Protein AF-A0A963AJW5-F1 (afdb_monomer_lite)

Foldseek 3Di:
DPVVVVVVVVVVVVVVVVVVCVVVVPPPPPPPDCVVVDDPDDDPVRVVVVCCQVVVPADDDDDDDDDDDDPVVSVVVLVVCQVPVVVVVPDPHDDDPDDPCPDPVNVVCLVCLLVPQPPHDPCCPDPVNLVVLQVVLVVVCVDPCVVVSVVCCVVCSNPSSVRD

Secondary structure (DSSP, 8-state):
--HHHHHHHHHHHHHHHHHHHHHHHT-------GGGG--TT--HHHHHHHHHHHH-TT---------SS-HHHHHHHHHHHHHHGGGGSS-S----SS-GGGSHHHHHHHHHHHHH-TT--GGGGSHHHHHHHHHHHHHHTTSTTHHHHHHHTTT-TT-GGGG-

Structure (mmCIF, N/CA/C/O backbone):
data_AF-A0A963AJW5-F1
#
_entry.id   AF-A0A963AJW5-F1
#
loop_
_atom_site.group_PDB
_atom_site.id
_atom_site.type_symbol
_atom_site.label_atom_id
_atom_site.label_alt_id
_atom_site.label_comp_id
_atom_site.label_asym_id
_atom_site.label_entity_id
_atom_site.label_seq_id
_atom_site.pdbx_PDB_ins_code
_atom_site.Cartn_x
_atom_site.Cartn_y
_atom_site.Cartn_z
_atom_site.occupancy
_atom_site.B_iso_or_equiv
_atom_site.auth_seq_id
_atom_site.auth_comp_id
_atom_site.auth_asym_id
_atom_site.auth_atom_id
_atom_site.pdbx_PDB_model_num
ATOM 1 N N . MET A 1 1 ? 31.363 -32.805 -62.763 1.00 57.44 1 MET A N 1
ATOM 2 C CA . MET A 1 1 ? 30.312 -31.892 -62.245 1.00 57.44 1 MET A CA 1
ATOM 3 C C . MET A 1 1 ? 29.899 -32.155 -60.785 1.00 57.44 1 MET A C 1
ATOM 5 O O . MET A 1 1 ? 29.362 -31.236 -60.184 1.00 57.44 1 MET A O 1
ATOM 9 N N . GLY A 1 2 ? 30.188 -33.322 -60.178 1.00 68.62 2 GLY A N 1
ATOM 10 C CA . GLY A 1 2 ? 29.754 -33.661 -58.804 1.00 68.62 2 GLY A CA 1
ATOM 11 C C . GLY A 1 2 ? 30.460 -32.938 -57.640 1.00 68.62 2 GLY A C 1
ATOM 12 O O . GLY A 1 2 ? 29.801 -32.571 -56.675 1.00 68.62 2 GLY A O 1
ATOM 13 N N . ASN A 1 3 ? 31.763 -32.632 -57.736 1.00 73.38 3 ASN A N 1
ATOM 14 C CA . ASN A 1 3 ? 32.507 -32.040 -56.605 1.00 73.38 3 ASN A CA 1
ATOM 15 C C . ASN A 1 3 ? 32.069 -30.619 -56.214 1.00 73.38 3 ASN A C 1
ATOM 17 O O . ASN A 1 3 ? 32.219 -30.233 -55.060 1.00 73.38 3 ASN A O 1
ATOM 21 N N . ARG A 1 4 ? 31.518 -29.831 -57.146 1.00 77.00 4 ARG A N 1
ATOM 22 C CA . ARG A 1 4 ? 31.109 -28.440 -56.868 1.00 77.00 4 ARG A CA 1
ATOM 23 C C . ARG A 1 4 ? 29.889 -28.372 -55.949 1.00 77.00 4 ARG A C 1
ATOM 25 O O . ARG A 1 4 ? 29.814 -27.479 -55.116 1.00 77.00 4 ARG A O 1
ATOM 32 N N . TRP A 1 5 ? 28.980 -29.337 -56.062 1.00 79.88 5 TRP A N 1
ATOM 33 C CA . TRP A 1 5 ? 27.799 -29.441 -55.202 1.00 79.88 5 TRP A CA 1
ATOM 34 C C . TRP A 1 5 ? 28.154 -29.916 -53.793 1.00 79.88 5 TRP A C 1
ATOM 36 O O . TRP A 1 5 ? 27.600 -29.410 -52.823 1.00 79.88 5 TRP A O 1
ATOM 46 N N . ILE A 1 6 ? 29.138 -30.812 -53.677 1.00 86.06 6 ILE A N 1
ATOM 47 C CA . ILE A 1 6 ? 29.667 -31.259 -52.382 1.00 86.06 6 ILE A CA 1
ATOM 48 C C . ILE A 1 6 ? 30.351 -30.089 -51.663 1.00 86.06 6 ILE A C 1
ATOM 50 O O . ILE A 1 6 ? 30.075 -29.844 -50.493 1.00 86.06 6 ILE A O 1
ATOM 54 N N . LEU A 1 7 ? 31.175 -29.311 -52.374 1.00 86.19 7 LEU A N 1
ATOM 55 C CA . LEU A 1 7 ? 31.822 -28.120 -51.815 1.00 86.19 7 LEU A CA 1
ATOM 56 C C . LEU A 1 7 ? 30.804 -27.059 -51.372 1.00 86.19 7 LEU A C 1
ATOM 58 O O . LEU A 1 7 ? 30.941 -26.509 -50.283 1.00 86.19 7 LEU A O 1
ATOM 62 N N . LEU A 1 8 ? 29.760 -26.809 -52.169 1.00 87.19 8 LEU A N 1
ATOM 63 C CA . LEU A 1 8 ? 28.683 -25.886 -51.794 1.00 87.19 8 LEU A CA 1
ATOM 64 C C . LEU A 1 8 ? 27.915 -26.371 -50.557 1.00 87.19 8 LEU A C 1
ATOM 66 O O . LEU A 1 8 ? 27.631 -25.567 -49.674 1.00 87.19 8 LEU A O 1
ATOM 70 N N . GLY A 1 9 ? 27.633 -27.673 -50.460 1.00 89.81 9 GLY A N 1
ATOM 71 C CA . GLY A 1 9 ? 26.980 -28.262 -49.290 1.00 89.81 9 GLY A CA 1
ATOM 72 C C . GLY A 1 9 ? 27.816 -28.127 -48.015 1.00 89.81 9 GLY A C 1
ATOM 73 O O . GLY A 1 9 ? 27.289 -27.749 -46.972 1.00 89.81 9 GLY A O 1
ATOM 74 N N . VAL A 1 10 ? 29.129 -28.359 -48.107 1.00 90.88 10 VAL A N 1
ATOM 75 C CA . VAL A 1 10 ? 30.053 -28.204 -46.971 1.00 90.88 10 VAL A CA 1
ATOM 76 C C . VAL A 1 10 ? 30.151 -26.742 -46.535 1.00 90.88 10 VAL A C 1
ATOM 78 O O . VAL A 1 10 ? 30.073 -26.459 -45.343 1.00 90.88 10 VAL A O 1
ATOM 81 N N . ILE A 1 11 ? 30.260 -25.804 -47.480 1.00 89.44 11 ILE A N 1
ATOM 82 C CA . ILE A 1 11 ? 30.310 -24.370 -47.166 1.00 89.44 11 ILE A CA 1
ATOM 83 C C . ILE A 1 11 ? 29.018 -23.925 -46.477 1.00 89.44 11 ILE A C 1
ATOM 85 O O . ILE A 1 11 ? 29.082 -23.230 -45.466 1.00 89.44 11 ILE A O 1
ATOM 89 N N . LEU A 1 12 ? 27.856 -24.359 -46.975 1.00 91.50 12 LEU A N 1
ATOM 90 C CA . LEU A 1 12 ? 26.565 -24.023 -46.377 1.00 91.50 12 LEU A CA 1
ATOM 91 C C . LEU A 1 12 ? 26.435 -24.589 -44.954 1.00 91.50 12 LEU A C 1
ATOM 93 O O . LEU A 1 12 ? 25.964 -23.892 -44.058 1.00 91.50 12 LEU A O 1
ATOM 97 N N . ALA A 1 13 ? 26.892 -25.824 -44.732 1.00 90.50 13 ALA A N 1
ATOM 98 C CA . ALA A 1 13 ? 26.875 -26.455 -43.416 1.00 90.50 13 ALA A CA 1
ATOM 99 C C . ALA A 1 13 ? 27.777 -25.717 -42.414 1.00 90.50 13 ALA A C 1
ATOM 101 O O . ALA A 1 13 ? 27.356 -25.464 -41.289 1.00 90.50 13 ALA A O 1
ATOM 102 N N . VAL A 1 14 ? 28.982 -25.310 -42.828 1.00 92.56 14 VAL A N 1
ATOM 103 C CA . VAL A 1 14 ? 29.904 -24.523 -41.988 1.00 92.56 14 VAL A CA 1
ATOM 104 C C . VAL A 1 14 ? 29.343 -23.127 -41.691 1.00 92.56 14 VAL A C 1
ATOM 106 O O . VAL A 1 14 ? 29.468 -22.625 -40.575 1.00 92.56 14 VAL A O 1
ATOM 109 N N . LEU A 1 15 ? 28.673 -22.495 -42.655 1.00 92.00 15 LEU A N 1
ATOM 110 C CA . LEU A 1 15 ? 28.004 -21.209 -42.439 1.00 92.00 15 LEU A CA 1
ATOM 111 C C . LEU A 1 15 ? 26.835 -21.332 -41.456 1.00 92.00 15 LEU A C 1
ATOM 113 O O . LEU A 1 15 ? 26.686 -20.498 -40.568 1.00 92.00 15 LEU A O 1
ATOM 117 N N . ALA A 1 16 ? 26.036 -22.393 -41.565 1.00 90.25 16 ALA A N 1
ATOM 118 C CA . ALA A 1 16 ? 24.913 -22.625 -40.663 1.00 90.25 16 ALA A CA 1
ATOM 119 C C . ALA A 1 16 ? 25.375 -22.901 -39.222 1.00 90.25 16 ALA A C 1
ATOM 121 O O . ALA A 1 16 ? 24.781 -22.383 -38.276 1.00 90.25 16 ALA A O 1
ATOM 122 N N . THR A 1 17 ? 26.449 -23.676 -39.039 1.00 88.31 17 THR A N 1
ATOM 123 C CA . THR A 1 17 ? 26.978 -23.982 -37.701 1.00 88.31 17 THR A CA 1
ATOM 124 C C . THR A 1 17 ? 27.658 -22.782 -37.058 1.00 88.31 17 THR A C 1
ATOM 126 O O . THR A 1 17 ? 27.446 -22.538 -35.871 1.00 88.31 17 THR A O 1
ATOM 129 N N . THR A 1 18 ? 28.415 -21.989 -37.820 1.00 86.12 18 THR A N 1
ATOM 130 C CA . THR A 1 18 ? 29.033 -20.756 -37.302 1.00 86.12 18 THR A CA 1
ATOM 131 C C . THR A 1 18 ? 27.982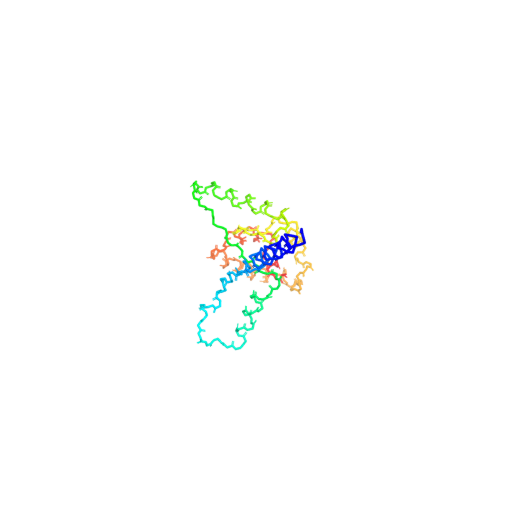 -19.711 -36.936 1.00 86.12 18 THR A C 1
ATOM 133 O O . THR A 1 18 ? 28.077 -19.103 -35.871 1.00 86.12 18 THR A O 1
ATOM 136 N N . LEU A 1 19 ? 26.930 -19.556 -37.747 1.00 86.25 19 LEU A N 1
ATOM 137 C CA . LEU A 1 19 ? 25.825 -18.646 -37.451 1.00 86.25 19 LEU A CA 1
ATOM 138 C C . LEU A 1 19 ? 25.010 -19.110 -36.234 1.00 86.25 19 LEU A C 1
ATOM 140 O O . LEU A 1 19 ? 24.674 -18.298 -35.375 1.00 86.25 19 LEU A O 1
ATOM 144 N N . GLY A 1 20 ? 24.752 -20.416 -36.114 1.00 84.25 20 GLY A N 1
ATOM 145 C CA . GLY A 1 20 ? 24.128 -20.999 -34.927 1.00 84.25 20 GLY A CA 1
ATOM 146 C C . GLY A 1 20 ? 24.958 -20.750 -33.666 1.00 84.25 20 GLY A C 1
ATOM 147 O O . GLY A 1 20 ? 24.431 -20.265 -32.668 1.00 84.25 20 GLY A O 1
ATOM 148 N N . TRP A 1 21 ? 26.268 -20.996 -33.716 1.00 82.31 21 TRP A N 1
ATOM 149 C CA . TRP A 1 21 ? 27.156 -20.740 -32.582 1.00 82.31 21 TRP A CA 1
ATOM 150 C C . TRP A 1 21 ? 27.184 -19.260 -32.182 1.00 82.31 21 TRP A C 1
ATOM 152 O O . TRP A 1 21 ? 27.149 -18.960 -30.995 1.00 82.31 21 TRP A O 1
ATOM 162 N N . LEU A 1 22 ? 27.153 -18.334 -33.144 1.00 77.75 22 LEU A N 1
ATOM 163 C CA . LEU A 1 22 ? 27.100 -16.898 -32.859 1.00 77.75 22 LEU A CA 1
ATOM 164 C C . LEU A 1 22 ? 25.784 -16.494 -32.166 1.00 77.75 22 LEU A C 1
ATOM 166 O O . LEU A 1 22 ? 25.800 -15.784 -31.165 1.00 77.75 22 LEU A O 1
ATOM 170 N N . ILE A 1 23 ? 24.643 -16.983 -32.666 1.00 76.00 23 ILE A N 1
ATOM 171 C CA . ILE A 1 23 ? 23.310 -16.656 -32.129 1.00 76.00 23 ILE A CA 1
ATOM 172 C C . ILE A 1 23 ? 23.111 -17.247 -30.726 1.00 76.00 23 ILE A C 1
ATOM 174 O O . ILE A 1 23 ? 22.535 -16.598 -29.853 1.00 76.00 23 ILE A O 1
ATOM 178 N N . PHE A 1 24 ? 23.570 -18.480 -30.499 1.00 72.38 24 PHE A N 1
ATOM 179 C CA . PHE A 1 24 ? 23.392 -19.165 -29.217 1.00 72.38 24 PHE A CA 1
ATOM 180 C C . PHE A 1 24 ? 24.503 -18.857 -28.204 1.00 72.38 24 PHE A C 1
ATOM 182 O O . PHE A 1 24 ? 24.231 -18.860 -27.005 1.00 72.38 24 PHE A O 1
ATOM 189 N N . GLY A 1 25 ? 25.722 -18.563 -28.664 1.00 64.38 25 GLY A N 1
ATOM 190 C CA . GLY A 1 25 ? 26.884 -18.244 -27.830 1.00 64.38 25 GLY A CA 1
ATOM 191 C C . GLY A 1 25 ? 26.859 -16.828 -27.254 1.00 64.38 25 GLY A C 1
ATOM 192 O O . GLY A 1 25 ? 27.374 -16.613 -26.166 1.00 64.38 25 GLY A O 1
ATOM 193 N N . MET A 1 26 ? 26.176 -15.876 -27.900 1.00 57.25 26 MET A N 1
ATOM 194 C CA . MET A 1 26 ? 25.994 -14.504 -27.391 1.00 57.25 26 MET A CA 1
ATOM 195 C C . MET A 1 26 ? 24.905 -14.376 -26.307 1.00 57.25 26 MET A C 1
ATOM 197 O O . MET A 1 26 ? 24.310 -13.316 -26.123 1.00 57.25 26 MET A O 1
ATOM 201 N N . LYS A 1 27 ? 24.625 -15.452 -25.567 1.00 54.66 27 LYS A N 1
ATOM 202 C CA . LYS A 1 27 ? 23.810 -15.419 -24.345 1.00 54.66 27 LYS A CA 1
ATOM 203 C C . LYS A 1 27 ? 24.699 -15.392 -23.104 1.00 54.66 27 LYS A C 1
ATOM 205 O O . LYS A 1 27 ? 24.397 -16.055 -22.114 1.00 54.66 27 LYS A O 1
ATOM 210 N N . ASP A 1 28 ? 25.747 -14.576 -23.119 1.00 51.03 28 ASP A N 1
ATOM 211 C CA . ASP A 1 28 ? 26.367 -14.134 -21.876 1.00 51.03 28 ASP A CA 1
ATOM 212 C C . ASP A 1 28 ? 25.358 -13.235 -21.165 1.00 51.03 28 ASP A C 1
ATOM 214 O O . ASP A 1 28 ? 25.274 -12.022 -21.369 1.00 51.03 28 ASP A O 1
ATOM 218 N N . ARG A 1 29 ? 24.510 -13.863 -20.346 1.00 46.91 29 ARG A N 1
ATOM 219 C CA . ARG A 1 29 ? 23.757 -13.153 -19.325 1.00 46.91 29 ARG A CA 1
ATOM 220 C C . ARG A 1 29 ? 24.808 -12.610 -18.372 1.00 46.91 29 ARG A C 1
ATOM 222 O O . ARG A 1 29 ? 25.271 -13.328 -17.492 1.00 46.91 29 ARG A O 1
ATOM 229 N N . LEU A 1 30 ? 25.213 -11.362 -18.592 1.00 46.75 30 LEU A N 1
ATOM 230 C CA . LEU A 1 30 ? 25.929 -10.556 -17.614 1.00 46.75 30 LEU A CA 1
ATOM 231 C C . LEU A 1 30 ? 25.018 -10.430 -16.391 1.00 46.75 30 LEU A C 1
ATOM 233 O O . LEU A 1 30 ? 24.265 -9.472 -16.233 1.00 46.75 30 LEU A O 1
ATOM 237 N N . ASN A 1 31 ? 25.034 -11.461 -15.554 1.00 48.56 31 ASN A N 1
ATOM 238 C CA . ASN A 1 31 ? 24.411 -11.443 -14.253 1.00 48.56 31 ASN A CA 1
ATOM 239 C C . ASN A 1 31 ? 25.309 -10.555 -13.396 1.00 48.56 31 ASN A C 1
ATOM 241 O O . ASN A 1 31 ? 26.304 -11.007 -12.836 1.00 48.56 31 ASN A O 1
ATOM 245 N N . SER A 1 32 ? 24.982 -9.265 -13.347 1.00 47.03 32 SER A N 1
ATOM 246 C CA . SER A 1 32 ? 25.487 -8.358 -12.320 1.00 47.03 32 SER A CA 1
ATOM 247 C C . SER A 1 32 ? 24.784 -8.721 -11.013 1.00 47.03 32 SER A C 1
ATOM 249 O O . SER A 1 32 ? 23.862 -8.048 -10.562 1.00 47.03 32 SER A O 1
ATOM 251 N N . ASP A 1 33 ? 25.134 -9.890 -10.480 1.00 56.00 33 ASP A N 1
ATOM 252 C CA . ASP A 1 33 ? 24.615 -10.356 -9.207 1.00 56.00 33 ASP A CA 1
ATOM 253 C C . ASP A 1 33 ? 25.393 -9.639 -8.099 1.00 56.00 33 ASP A C 1
ATOM 255 O O . ASP A 1 33 ? 26.616 -9.765 -7.980 1.00 56.00 33 ASP A O 1
ATOM 259 N N . LEU A 1 34 ? 24.671 -8.867 -7.285 1.00 53.00 34 LEU A N 1
ATOM 260 C CA . LEU A 1 34 ? 25.209 -8.158 -6.124 1.00 53.00 34 LEU A CA 1
ATOM 261 C C . LEU A 1 34 ? 25.837 -9.113 -5.089 1.00 53.00 34 LEU A C 1
ATOM 263 O O . LEU A 1 34 ? 26.546 -8.659 -4.194 1.00 53.00 34 LEU A O 1
ATOM 267 N N . SER A 1 35 ? 25.627 -10.427 -5.235 1.00 51.97 35 SER A N 1
ATOM 268 C CA . SER A 1 35 ? 26.242 -11.497 -4.439 1.00 51.97 35 SER A CA 1
ATOM 269 C C . SER A 1 35 ? 27.771 -11.444 -4.390 1.00 51.97 35 SER A C 1
ATOM 271 O O . SER A 1 35 ? 28.361 -11.900 -3.415 1.00 51.97 35 SER A O 1
ATOM 273 N N . VAL A 1 36 ? 28.428 -10.852 -5.396 1.00 56.31 36 VAL A N 1
ATOM 274 C CA . VAL A 1 36 ? 29.894 -10.664 -5.405 1.00 56.31 36 VAL A CA 1
ATOM 275 C C . VAL A 1 36 ? 30.360 -9.671 -4.328 1.00 56.31 36 VAL A C 1
ATOM 277 O O . VAL A 1 36 ? 31.526 -9.684 -3.942 1.00 56.31 36 VAL A O 1
ATOM 280 N N . PHE A 1 37 ? 29.455 -8.840 -3.804 1.00 59.22 37 PHE A N 1
ATOM 281 C CA . PHE A 1 37 ? 29.759 -7.837 -2.784 1.00 59.22 37 PHE A CA 1
ATOM 282 C C . PHE A 1 37 ? 29.335 -8.246 -1.365 1.00 59.22 37 PHE A C 1
ATOM 284 O O . PHE A 1 37 ? 29.425 -7.421 -0.454 1.00 59.22 37 PHE A O 1
ATOM 291 N N . MET A 1 38 ? 28.874 -9.484 -1.142 1.00 53.72 38 MET A N 1
ATOM 292 C CA . MET A 1 38 ? 28.528 -9.925 0.212 1.00 53.72 38 MET A CA 1
ATOM 293 C C . MET A 1 38 ? 29.790 -10.199 1.049 1.00 53.72 38 MET A C 1
ATOM 295 O O . MET A 1 38 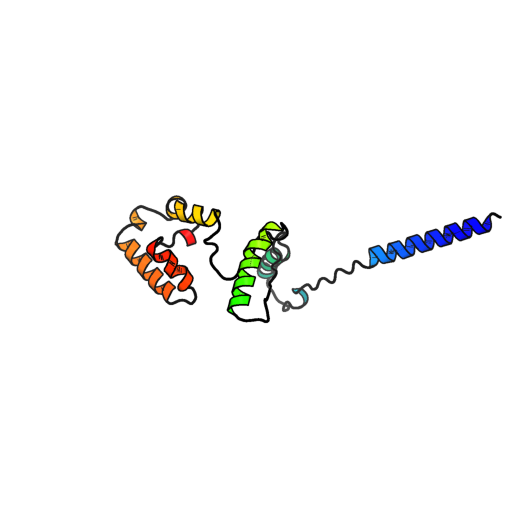? 30.702 -10.880 0.576 1.00 53.72 38 MET A O 1
ATOM 299 N N . PRO A 1 39 ? 29.859 -9.697 2.297 1.00 55.94 39 PRO A N 1
ATOM 300 C CA . PRO A 1 39 ? 30.968 -9.986 3.194 1.00 55.94 39 PRO A CA 1
ATOM 301 C C . PRO A 1 39 ? 30.988 -11.474 3.561 1.00 55.94 39 PRO A C 1
ATOM 303 O O . PRO A 1 39 ? 29.959 -12.085 3.850 1.00 55.94 39 PRO A O 1
ATOM 306 N N . THR A 1 40 ? 32.179 -12.065 3.558 1.00 51.94 40 THR A N 1
ATOM 307 C CA . THR A 1 40 ? 32.397 -13.468 3.913 1.00 51.94 40 THR A CA 1
ATOM 308 C C . THR A 1 40 ? 32.035 -13.688 5.388 1.00 51.94 40 THR A C 1
ATOM 310 O O . THR A 1 40 ? 32.762 -13.223 6.263 1.00 51.94 40 THR A O 1
ATOM 313 N N . GLY A 1 41 ? 30.924 -14.382 5.674 1.00 57.12 41 GLY A N 1
ATOM 314 C CA . GLY A 1 41 ? 30.553 -14.764 7.048 1.00 57.12 41 GLY A CA 1
ATOM 315 C C . GLY A 1 41 ? 29.076 -14.660 7.447 1.00 57.12 41 GLY A C 1
ATOM 316 O O . GLY A 1 41 ? 28.800 -14.684 8.642 1.00 57.12 41 GLY A O 1
ATOM 317 N N . ALA A 1 42 ? 28.134 -14.536 6.508 1.00 55.97 42 ALA A N 1
ATOM 318 C CA . ALA A 1 42 ? 26.706 -14.544 6.840 1.00 55.97 42 ALA A CA 1
ATOM 319 C C . ALA A 1 42 ? 26.250 -15.917 7.380 1.00 55.97 42 ALA A C 1
ATOM 321 O O . ALA A 1 42 ? 26.672 -16.964 6.879 1.00 55.97 42 ALA A O 1
ATOM 322 N N . THR A 1 43 ? 25.402 -15.910 8.412 1.00 61.78 43 THR A N 1
ATOM 323 C CA . THR A 1 43 ? 24.840 -17.133 9.008 1.00 61.78 43 THR A CA 1
ATOM 324 C C . THR A 1 43 ? 23.812 -17.781 8.070 1.00 61.78 43 THR A C 1
ATOM 326 O O . THR A 1 43 ? 23.234 -17.121 7.205 1.00 61.78 43 THR A O 1
ATOM 329 N N . VAL A 1 44 ? 23.603 -19.098 8.191 1.00 58.62 44 VAL A N 1
ATOM 330 C CA . VAL A 1 44 ? 22.762 -19.880 7.260 1.00 58.62 44 VAL A CA 1
ATOM 331 C C . VAL A 1 44 ? 21.317 -19.357 7.216 1.00 58.62 44 VAL A C 1
ATOM 333 O O . VAL A 1 44 ? 20.726 -19.324 6.138 1.00 58.62 44 VAL A O 1
ATOM 336 N N . GLU A 1 45 ? 20.770 -18.874 8.339 1.00 59.09 45 GLU A N 1
ATOM 337 C CA . GLU A 1 45 ? 19.419 -18.295 8.382 1.00 59.09 45 GLU A CA 1
ATOM 338 C C . GLU A 1 45 ? 19.321 -16.917 7.697 1.00 59.09 45 GLU A C 1
ATOM 340 O O . GLU A 1 45 ? 18.353 -16.647 6.983 1.00 59.09 45 GLU A O 1
ATOM 345 N N . GLU A 1 46 ? 20.330 -16.052 7.849 1.00 56.88 46 GLU A N 1
ATOM 346 C CA . GLU A 1 46 ? 20.379 -14.737 7.184 1.00 56.88 46 GLU A CA 1
ATOM 347 C C . GLU A 1 46 ? 20.513 -14.877 5.664 1.00 56.88 46 GLU A C 1
ATOM 349 O O . GLU A 1 46 ? 19.899 -14.128 4.900 1.00 56.88 46 GLU A O 1
ATOM 354 N N . LEU A 1 47 ? 21.275 -15.879 5.219 1.00 60.62 47 LEU A N 1
ATOM 355 C CA . LEU A 1 47 ? 21.397 -16.220 3.808 1.00 60.62 47 LEU A CA 1
ATOM 356 C C . LEU A 1 47 ? 20.084 -16.746 3.234 1.00 60.62 47 LEU A C 1
ATOM 358 O O . LEU A 1 47 ? 19.772 -16.405 2.101 1.00 60.62 47 LEU A O 1
ATOM 362 N N . GLN A 1 48 ? 19.300 -17.518 3.991 1.00 60.41 48 GLN A N 1
ATOM 363 C CA . GLN A 1 48 ? 18.028 -18.073 3.523 1.00 60.41 48 GLN A CA 1
ATOM 364 C C . GLN A 1 48 ? 16.942 -17.000 3.350 1.00 60.41 48 GLN A C 1
ATOM 366 O O . GLN A 1 48 ? 16.298 -16.968 2.305 1.00 60.41 48 GLN A O 1
ATOM 371 N N . LEU A 1 49 ? 16.799 -16.066 4.297 1.00 62.12 49 LEU A N 1
ATOM 372 C CA . LEU A 1 49 ? 15.890 -14.914 4.164 1.00 62.12 49 LEU A CA 1
ATOM 373 C C . LEU A 1 49 ? 16.267 -14.025 2.974 1.00 62.12 49 LEU A C 1
ATOM 375 O O . LEU A 1 49 ? 15.416 -13.568 2.210 1.00 62.12 49 LEU A O 1
ATOM 379 N N . LEU A 1 50 ? 17.565 -13.797 2.788 1.00 57.69 50 LEU A N 1
ATOM 380 C CA . LEU A 1 50 ? 18.066 -13.016 1.667 1.00 57.69 50 LEU A CA 1
ATOM 381 C C . LEU A 1 50 ? 17.922 -13.764 0.337 1.00 57.69 50 LEU A C 1
ATOM 383 O O . LEU A 1 50 ? 17.690 -13.127 -0.691 1.00 57.69 50 LEU A O 1
ATOM 387 N N . ASN A 1 51 ? 18.015 -15.097 0.345 1.00 56.25 51 ASN A N 1
ATOM 388 C CA . ASN A 1 51 ? 17.737 -15.928 -0.821 1.00 56.25 51 ASN A CA 1
ATOM 389 C C . ASN A 1 51 ? 16.247 -15.944 -1.157 1.00 56.25 51 ASN A C 1
ATOM 391 O O . ASN A 1 51 ? 15.916 -15.894 -2.327 1.00 56.25 51 ASN A O 1
ATOM 395 N N . GLU A 1 52 ? 15.340 -15.926 -0.183 1.00 56.66 52 GLU A N 1
ATOM 396 C CA . GLU A 1 52 ? 13.903 -15.788 -0.451 1.00 56.66 52 GLU A CA 1
ATOM 397 C C . GLU A 1 52 ? 13.555 -14.414 -1.046 1.00 56.66 52 GLU A C 1
ATOM 399 O O . GLU A 1 52 ? 12.710 -14.320 -1.935 1.00 56.66 52 GLU A O 1
ATOM 404 N N . LEU A 1 53 ? 14.265 -13.354 -0.646 1.00 56.22 53 LEU A N 1
ATOM 405 C CA . LEU A 1 53 ? 14.155 -12.032 -1.275 1.00 56.22 53 LEU A CA 1
ATOM 406 C C . LEU A 1 53 ? 14.803 -11.973 -2.675 1.00 56.22 53 LEU A C 1
ATOM 408 O O . LEU A 1 53 ? 14.309 -11.251 -3.539 1.00 56.22 53 LEU A O 1
ATOM 412 N N . ARG A 1 54 ? 15.898 -12.716 -2.915 1.00 54.34 54 ARG A N 1
ATOM 413 C CA . ARG A 1 54 ? 16.634 -12.774 -4.203 1.00 54.34 54 ARG A CA 1
ATOM 414 C C . ARG A 1 54 ? 15.998 -13.705 -5.237 1.00 54.34 54 ARG A C 1
ATOM 416 O O . ARG A 1 54 ? 15.923 -13.355 -6.412 1.00 54.34 54 ARG A O 1
ATOM 423 N N . GLU A 1 55 ? 15.610 -14.900 -4.812 1.00 50.12 55 GLU A N 1
ATOM 424 C CA . GLU A 1 55 ? 15.067 -15.999 -5.621 1.00 50.12 55 GLU A CA 1
ATOM 425 C C . GLU A 1 55 ? 13.539 -16.056 -5.577 1.00 50.12 55 GLU A C 1
ATOM 427 O O . GLU A 1 55 ? 12.932 -16.815 -6.335 1.00 50.12 55 GLU A O 1
ATOM 432 N N . GLY A 1 56 ? 12.901 -15.231 -4.739 1.00 51.50 56 GLY A N 1
ATOM 433 C CA . GLY A 1 56 ? 11.468 -15.004 -4.788 1.00 51.50 56 GLY A CA 1
ATOM 434 C C . GLY A 1 56 ? 11.058 -14.673 -6.219 1.00 51.50 56 GLY A C 1
ATOM 435 O O . GLY A 1 56 ? 11.458 -13.653 -6.782 1.00 51.50 56 GLY A O 1
ATOM 436 N N . ASN A 1 57 ? 10.252 -15.553 -6.808 1.00 48.41 57 ASN A N 1
ATOM 437 C CA . ASN A 1 57 ? 9.845 -15.583 -8.215 1.00 48.41 57 ASN A CA 1
ATOM 438 C C . ASN A 1 57 ? 9.118 -14.304 -8.717 1.00 48.41 57 ASN A C 1
ATOM 440 O O . ASN A 1 57 ? 8.610 -14.286 -9.836 1.00 48.41 57 ASN A O 1
ATOM 444 N N . THR A 1 58 ? 9.039 -13.230 -7.921 1.00 50.06 58 THR A N 1
ATOM 445 C CA . THR A 1 58 ? 8.104 -12.121 -8.158 1.00 50.06 58 THR A CA 1
ATOM 446 C C . THR A 1 58 ? 8.534 -10.758 -7.580 1.00 50.06 58 THR A C 1
ATOM 448 O O . THR A 1 58 ? 7.677 -9.922 -7.316 1.00 50.06 58 THR A O 1
ATOM 451 N N . GLY A 1 59 ? 9.828 -10.483 -7.368 1.00 57.00 59 GLY A N 1
ATOM 452 C CA . GLY A 1 59 ? 10.248 -9.250 -6.676 1.00 57.00 59 GLY A CA 1
ATOM 453 C C . GLY A 1 59 ? 11.379 -8.452 -7.322 1.00 57.00 59 GLY A C 1
ATOM 454 O O . GLY A 1 59 ? 12.383 -8.199 -6.669 1.00 57.00 59 GLY A O 1
ATOM 455 N N . ARG A 1 60 ? 11.270 -8.028 -8.589 1.00 68.25 60 ARG A N 1
ATOM 456 C CA . ARG A 1 60 ? 12.248 -7.075 -9.156 1.00 68.25 60 ARG A CA 1
ATOM 457 C C . ARG A 1 60 ? 11.864 -5.644 -8.788 1.00 68.25 60 ARG A C 1
ATOM 459 O O . ARG A 1 60 ? 10.866 -5.134 -9.288 1.00 68.25 60 ARG A O 1
ATOM 466 N N . LEU A 1 61 ? 12.672 -4.992 -7.954 1.00 71.69 61 LEU A N 1
ATOM 467 C CA . LEU A 1 61 ? 12.522 -3.570 -7.647 1.00 71.69 61 LEU A CA 1
ATOM 468 C C . LEU A 1 61 ? 13.282 -2.724 -8.675 1.00 71.69 61 LEU A C 1
ATOM 470 O O . LEU A 1 61 ? 14.482 -2.908 -8.873 1.00 71.69 61 LEU A O 1
ATOM 474 N N . ILE A 1 62 ? 12.592 -1.771 -9.301 1.00 81.19 62 ILE A N 1
ATOM 475 C CA . ILE A 1 62 ? 13.192 -0.774 -10.192 1.00 81.19 62 ILE A CA 1
ATOM 476 C C . ILE A 1 62 ? 13.021 0.597 -9.542 1.00 81.19 62 ILE A C 1
ATOM 478 O O . ILE A 1 62 ? 11.902 1.025 -9.269 1.00 81.19 62 ILE A O 1
ATOM 482 N N . LEU A 1 63 ? 14.137 1.287 -9.305 1.00 83.62 63 LEU A N 1
ATOM 483 C CA . LEU A 1 63 ? 14.149 2.663 -8.814 1.00 83.62 63 LEU A CA 1
ATOM 484 C C . LEU A 1 63 ? 14.331 3.615 -9.998 1.00 83.62 63 LEU A C 1
ATOM 486 O O . LEU A 1 63 ? 15.282 3.478 -10.764 1.00 83.62 63 LEU A O 1
ATOM 490 N N . ILE A 1 64 ? 13.421 4.579 -10.145 1.00 86.31 64 ILE A N 1
ATOM 491 C CA . ILE A 1 64 ? 13.441 5.561 -11.236 1.00 86.31 64 ILE A CA 1
ATOM 492 C C . ILE A 1 64 ? 13.676 6.949 -10.642 1.00 86.31 64 ILE A C 1
ATOM 494 O O . ILE A 1 64 ? 12.859 7.446 -9.868 1.00 86.31 64 ILE A O 1
ATOM 498 N N . ALA A 1 65 ? 14.782 7.584 -11.029 1.00 88.62 65 ALA A N 1
ATOM 499 C CA . ALA A 1 65 ? 15.068 8.978 -10.708 1.00 88.62 65 ALA A CA 1
ATOM 500 C C . ALA A 1 65 ? 14.646 9.887 -11.873 1.00 88.62 65 ALA A C 1
ATOM 502 O O . ALA A 1 65 ? 14.917 9.589 -13.035 1.00 88.62 65 ALA A O 1
ATOM 503 N N . ILE A 1 66 ? 13.987 11.005 -11.559 1.00 89.38 66 ILE A N 1
ATOM 504 C CA . ILE A 1 66 ? 13.611 12.033 -12.536 1.00 89.38 66 ILE A CA 1
ATOM 505 C C . ILE A 1 66 ? 14.502 13.243 -12.290 1.00 89.38 66 ILE A C 1
ATOM 507 O O . ILE A 1 66 ? 14.468 13.835 -11.210 1.00 89.38 66 ILE A O 1
ATOM 511 N N . GLU A 1 67 ? 15.272 13.630 -13.299 1.00 89.06 67 GLU A N 1
ATOM 512 C CA . GLU A 1 67 ? 16.242 14.720 -13.213 1.00 89.06 67 GLU A CA 1
ATOM 513 C C . GLU A 1 67 ? 15.925 15.848 -14.203 1.00 89.06 67 GLU A C 1
ATOM 515 O O . GLU A 1 67 ? 15.123 15.701 -15.126 1.00 89.06 67 GLU A O 1
ATOM 520 N N . GLY A 1 68 ? 16.540 17.013 -13.986 1.00 91.38 68 GLY A N 1
ATOM 521 C CA . GLY A 1 68 ? 16.317 18.211 -14.798 1.00 91.38 68 GLY A CA 1
ATOM 522 C C . GLY A 1 68 ? 15.038 18.988 -14.450 1.00 91.38 68 GLY A C 1
ATOM 523 O O . GLY A 1 68 ? 14.321 18.686 -13.490 1.00 91.38 68 GLY A O 1
ATOM 524 N N . GLY A 1 69 ? 14.777 20.052 -15.215 1.00 92.44 69 GLY A N 1
ATOM 525 C CA . GLY A 1 69 ? 13.589 20.900 -15.070 1.00 92.44 69 GLY A CA 1
ATOM 526 C C . GLY A 1 69 ? 13.422 21.570 -13.696 1.00 92.44 69 GLY A C 1
ATOM 527 O O . GLY A 1 69 ? 14.337 21.633 -12.871 1.00 92.44 69 GLY A O 1
ATOM 528 N N . LYS A 1 70 ? 12.216 22.092 -13.442 1.00 93.88 70 LYS A N 1
ATOM 529 C CA . LYS A 1 70 ? 11.830 22.683 -12.148 1.00 93.88 70 LYS A CA 1
ATOM 530 C C . LYS A 1 70 ? 11.233 21.609 -11.230 1.00 93.88 70 LYS A C 1
ATOM 532 O O . LYS A 1 70 ? 10.584 20.682 -11.704 1.00 93.88 70 LYS A O 1
ATOM 537 N N . ALA A 1 71 ? 11.388 21.770 -9.914 1.00 89.56 71 ALA A N 1
ATOM 538 C CA . ALA A 1 71 ? 10.822 20.862 -8.908 1.00 89.56 71 ALA A CA 1
ATOM 539 C C . ALA A 1 71 ? 9.319 20.529 -9.095 1.00 89.56 71 ALA A C 1
ATOM 541 O O . ALA A 1 71 ? 8.993 19.342 -9.071 1.00 89.56 71 ALA A O 1
ATOM 542 N N . PRO A 1 72 ? 8.408 21.497 -9.343 1.00 88.50 72 PRO A N 1
ATOM 543 C CA . PRO A 1 72 ? 6.995 21.182 -9.585 1.00 88.50 72 PRO A CA 1
ATOM 544 C C . PRO A 1 72 ? 6.762 20.336 -10.845 1.00 88.50 72 PRO A C 1
ATOM 546 O O . PRO A 1 72 ? 5.900 19.460 -10.836 1.00 88.50 72 PRO A O 1
ATOM 549 N N . GLU A 1 73 ? 7.554 20.531 -11.904 1.00 91.19 73 GLU A N 1
ATOM 550 C CA . GLU A 1 73 ? 7.445 19.712 -13.119 1.00 91.19 73 GLU A CA 1
ATOM 551 C C . GLU A 1 73 ? 7.888 18.272 -12.866 1.00 91.19 73 GLU A C 1
ATOM 553 O O . GLU A 1 73 ? 7.213 17.339 -13.296 1.00 91.19 73 GLU A O 1
ATOM 558 N N . ARG A 1 74 ? 8.971 18.071 -12.104 1.00 92.38 74 ARG A N 1
ATOM 559 C CA . ARG A 1 74 ? 9.403 16.722 -11.711 1.00 92.38 74 ARG A CA 1
ATOM 560 C C . ARG A 1 74 ? 8.342 16.002 -10.887 1.00 92.38 74 ARG A C 1
ATOM 562 O O . ARG A 1 74 ? 8.055 14.843 -11.166 1.00 92.38 74 ARG A O 1
ATOM 569 N N . ALA A 1 75 ? 7.729 16.685 -9.919 1.00 86.50 75 ALA A N 1
ATOM 570 C CA . ALA A 1 75 ? 6.647 16.110 -9.122 1.00 86.50 75 ALA A CA 1
ATOM 571 C C . ALA A 1 75 ? 5.458 15.699 -10.005 1.00 86.50 75 ALA A C 1
ATOM 573 O O . ALA A 1 75 ? 4.971 14.573 -9.903 1.00 86.50 75 ALA A O 1
ATOM 574 N N . ARG A 1 76 ? 5.041 16.574 -10.933 1.00 89.06 76 ARG A N 1
ATOM 575 C CA . ARG A 1 76 ? 3.963 16.292 -11.892 1.00 89.06 76 ARG A CA 1
ATOM 576 C C . ARG A 1 76 ? 4.263 15.055 -12.743 1.00 89.06 76 ARG A C 1
ATOM 578 O O . ARG A 1 76 ? 3.400 14.190 -12.863 1.00 89.06 76 ARG A O 1
ATOM 585 N N . ILE A 1 77 ? 5.470 14.953 -13.303 1.00 91.69 77 ILE A N 1
ATOM 586 C CA . ILE A 1 77 ? 5.894 13.801 -14.119 1.00 91.69 77 ILE A CA 1
ATOM 587 C C . ILE A 1 77 ? 5.946 12.523 -13.270 1.00 91.69 77 ILE A C 1
ATOM 589 O O . ILE A 1 77 ? 5.450 11.488 -13.708 1.00 91.69 77 ILE A O 1
ATOM 593 N N . SER A 1 78 ? 6.464 12.599 -12.040 1.00 88.81 78 SER A N 1
ATOM 594 C CA . SER A 1 78 ? 6.511 11.458 -11.115 1.00 88.81 78 SER A CA 1
ATOM 595 C C . SER A 1 78 ? 5.116 10.890 -10.836 1.00 88.81 78 SER A C 1
ATOM 597 O O . SER A 1 78 ? 4.899 9.682 -10.910 1.00 88.81 78 SER A O 1
ATOM 599 N N . HIS A 1 79 ? 4.127 11.759 -10.598 1.00 86.56 79 HIS A N 1
ATOM 600 C CA . HIS A 1 79 ? 2.734 11.334 -10.435 1.00 86.56 79 HIS A CA 1
ATOM 601 C C . HIS A 1 79 ? 2.132 10.749 -11.719 1.00 86.56 79 HIS A C 1
ATOM 603 O O . HIS A 1 79 ? 1.400 9.764 -11.653 1.00 86.56 79 HIS A O 1
ATOM 609 N N . GLN A 1 80 ? 2.441 11.316 -12.889 1.00 89.12 80 GLN A N 1
ATOM 610 C CA . GLN A 1 80 ? 1.959 10.779 -14.165 1.00 89.12 80 GLN A CA 1
ATOM 611 C C . GLN A 1 80 ? 2.498 9.372 -14.447 1.00 89.12 80 GLN A C 1
ATOM 613 O O . GLN A 1 80 ? 1.735 8.527 -14.906 1.00 89.12 80 GLN A O 1
ATOM 618 N N . LEU A 1 81 ? 3.767 9.101 -14.128 1.00 89.69 81 LEU A N 1
ATOM 619 C CA . LEU A 1 81 ? 4.364 7.774 -14.292 1.00 89.69 81 LEU A CA 1
ATOM 620 C C . LEU A 1 81 ? 3.639 6.716 -13.458 1.00 89.69 81 LEU A C 1
ATOM 622 O O . LEU A 1 81 ? 3.291 5.666 -13.989 1.00 89.69 81 LEU A O 1
ATOM 626 N N . VAL A 1 82 ? 3.333 7.004 -12.190 1.00 87.56 82 VAL A N 1
ATOM 627 C CA . VAL A 1 82 ? 2.589 6.060 -11.336 1.00 87.56 82 VAL A CA 1
ATOM 628 C C . VAL A 1 82 ? 1.189 5.766 -11.861 1.00 87.56 82 VAL A C 1
ATOM 630 O O . VAL A 1 82 ? 0.713 4.650 -11.706 1.00 87.56 82 VAL A O 1
ATOM 633 N N . ASN A 1 83 ? 0.548 6.722 -12.531 1.00 84.81 83 ASN A N 1
ATOM 634 C CA . ASN A 1 83 ? -0.776 6.504 -13.113 1.00 84.81 83 ASN A CA 1
ATOM 635 C C . ASN A 1 83 ? -0.733 5.724 -14.439 1.00 84.81 83 ASN A C 1
ATOM 637 O O . ASN A 1 83 ? -1.722 5.093 -14.799 1.00 84.81 83 ASN A O 1
ATOM 641 N N . GLN A 1 84 ? 0.375 5.786 -15.185 1.00 89.44 84 GLN A N 1
ATOM 642 C CA . GLN A 1 84 ? 0.487 5.174 -16.515 1.00 89.44 84 GLN A CA 1
ATOM 643 C C . GLN A 1 84 ? 1.156 3.799 -16.498 1.00 89.44 84 GLN A C 1
ATOM 645 O O . GLN A 1 84 ? 0.755 2.920 -17.248 1.00 89.44 84 GLN A O 1
ATOM 650 N N . LEU A 1 85 ? 2.169 3.581 -15.659 1.00 89.06 85 LEU A N 1
ATOM 651 C CA . LEU A 1 85 ? 2.911 2.317 -15.644 1.00 89.06 85 LEU A CA 1
ATOM 652 C C . LEU A 1 85 ? 2.053 1.082 -15.301 1.00 89.06 85 LEU A C 1
ATOM 654 O O . LEU A 1 85 ? 2.275 0.047 -15.935 1.00 89.06 85 LEU A O 1
ATOM 658 N N . PRO A 1 86 ? 1.047 1.149 -14.403 1.00 84.88 86 PRO A N 1
ATOM 659 C CA . PRO A 1 86 ? 0.188 0.001 -14.116 1.00 84.88 86 PRO A CA 1
ATOM 660 C C . PRO A 1 86 ? -0.588 -0.525 -15.333 1.00 84.88 86 PRO A C 1
ATOM 662 O O . PRO A 1 86 ? -0.853 -1.720 -15.404 1.00 84.88 86 PRO A O 1
ATOM 665 N N . SER A 1 87 ? -0.916 0.320 -16.321 1.00 86.75 87 SER A N 1
ATOM 666 C CA . SER A 1 87 ? -1.664 -0.117 -17.513 1.00 86.75 87 SER A CA 1
ATOM 667 C C . SER A 1 87 ? -0.816 -0.879 -18.533 1.00 86.75 87 SER A C 1
ATOM 669 O O . SER A 1 87 ? -1.350 -1.395 -19.510 1.00 86.75 87 SER A O 1
ATOM 671 N N . THR A 1 88 ? 0.501 -0.951 -18.331 1.00 88.94 88 THR A N 1
ATOM 672 C CA . THR A 1 88 ? 1.414 -1.636 -19.256 1.00 88.94 88 THR A CA 1
ATOM 673 C C . THR A 1 88 ? 1.502 -3.143 -19.021 1.00 88.94 88 THR A C 1
ATOM 675 O O . THR A 1 88 ? 2.144 -3.821 -19.814 1.00 88.94 88 THR A O 1
ATOM 678 N N . GLU A 1 89 ? 0.919 -3.664 -17.932 1.00 85.12 89 GLU A N 1
ATOM 679 C CA . GLU A 1 89 ? 1.033 -5.067 -17.476 1.00 85.12 89 GLU A CA 1
ATOM 680 C C . GLU A 1 89 ? 2.479 -5.545 -17.207 1.00 85.12 89 GLU A C 1
ATOM 682 O O . GLU A 1 89 ? 2.710 -6.700 -16.856 1.00 85.12 89 GLU A O 1
ATOM 687 N N . LEU A 1 90 ? 3.471 -4.653 -17.312 1.00 85.19 90 LEU A N 1
ATOM 688 C CA . LEU A 1 90 ? 4.883 -4.945 -17.042 1.00 85.19 90 LEU A CA 1
ATOM 689 C C . LEU A 1 90 ? 5.246 -4.813 -15.558 1.00 85.19 90 LEU A C 1
ATOM 691 O O . LEU A 1 90 ? 6.319 -5.254 -15.146 1.00 85.19 90 LEU A O 1
ATOM 695 N N . PHE A 1 91 ? 4.379 -4.184 -14.765 1.00 82.12 91 PHE A N 1
ATOM 696 C CA . PHE A 1 91 ? 4.623 -3.874 -13.361 1.00 82.12 91 PHE A CA 1
ATOM 697 C C . PHE A 1 91 ? 3.477 -4.393 -12.500 1.00 82.12 91 PHE A C 1
ATOM 699 O O . PHE A 1 91 ? 2.331 -3.992 -12.683 1.00 82.12 91 PHE A O 1
ATOM 706 N N . THR A 1 92 ? 3.801 -5.228 -11.514 1.00 78.75 92 THR A N 1
ATOM 707 C CA . THR A 1 92 ? 2.834 -5.695 -10.509 1.00 78.75 92 THR A CA 1
ATOM 708 C C . THR A 1 92 ? 2.444 -4.580 -9.540 1.00 78.75 92 THR A C 1
ATOM 710 O O . THR A 1 92 ? 1.305 -4.513 -9.090 1.00 78.75 92 THR A O 1
ATOM 713 N N . TRP A 1 93 ? 3.388 -3.696 -9.204 1.00 72.12 93 TRP A N 1
ATOM 714 C CA . TRP A 1 93 ? 3.164 -2.590 -8.279 1.00 72.12 93 TRP A CA 1
ATOM 715 C C . TRP A 1 93 ? 4.075 -1.407 -8.614 1.00 72.12 93 TRP A C 1
ATOM 717 O O . TRP A 1 93 ? 5.229 -1.595 -9.002 1.00 72.12 93 TRP A O 1
ATOM 727 N N . VAL A 1 94 ? 3.555 -0.185 -8.478 1.00 83.50 94 VAL A N 1
ATOM 728 C CA . VAL A 1 94 ? 4.269 1.067 -8.768 1.00 83.50 94 VAL A CA 1
ATOM 729 C C . VAL A 1 94 ? 3.964 2.074 -7.659 1.00 83.50 94 VAL A C 1
ATOM 731 O O . VAL A 1 94 ? 2.798 2.333 -7.370 1.00 83.50 94 VAL A O 1
ATOM 734 N N . ILE A 1 95 ? 5.000 2.664 -7.051 1.00 78.88 95 ILE A N 1
ATOM 735 C CA . ILE A 1 95 ? 4.873 3.631 -5.944 1.00 78.88 95 ILE A CA 1
ATOM 736 C C . ILE A 1 95 ? 5.729 4.862 -6.203 1.00 78.88 95 ILE A C 1
ATOM 738 O O . ILE A 1 95 ? 6.869 4.758 -6.643 1.00 78.88 95 ILE A O 1
ATOM 742 N N . ASN A 1 96 ? 5.205 6.026 -5.830 1.00 79.56 96 ASN A N 1
ATOM 743 C CA . ASN A 1 96 ? 5.936 7.288 -5.775 1.00 79.56 96 ASN A CA 1
ATOM 744 C C . ASN A 1 96 ? 5.655 7.975 -4.436 1.00 79.56 96 ASN A C 1
ATOM 746 O O . ASN A 1 96 ? 4.789 8.842 -4.358 1.00 79.56 96 ASN A O 1
ATOM 750 N N . GLY A 1 97 ? 6.350 7.532 -3.381 1.00 62.06 97 GLY A N 1
ATOM 751 C CA . GLY A 1 97 ? 6.579 8.277 -2.132 1.00 62.06 97 GLY A CA 1
ATOM 752 C C . GLY A 1 97 ? 5.379 8.918 -1.416 1.00 62.06 97 GLY A C 1
ATOM 753 O O . GLY A 1 97 ? 5.589 9.800 -0.588 1.00 62.06 97 GLY A O 1
ATOM 754 N N . GLY A 1 98 ? 4.136 8.525 -1.706 1.00 59.59 98 GLY A N 1
ATOM 755 C CA . GLY A 1 98 ? 2.945 9.196 -1.194 1.00 59.59 98 GLY A CA 1
ATOM 756 C C . GLY A 1 98 ? 1.647 8.438 -1.475 1.00 59.59 98 GLY A C 1
ATOM 757 O O . GLY A 1 98 ? 1.416 7.991 -2.592 1.00 59.59 98 GLY A O 1
ATOM 758 N N . GLN A 1 99 ? 0.843 8.318 -0.410 1.00 54.81 99 GLN A N 1
ATOM 759 C CA . GLN A 1 99 ? -0.523 7.789 -0.274 1.00 54.81 99 GLN A CA 1
ATOM 760 C C . GLN A 1 99 ? -0.997 6.811 -1.364 1.00 54.81 99 GLN A C 1
ATOM 762 O O . GLN A 1 99 ? -1.586 7.200 -2.371 1.00 54.81 99 GLN A O 1
ATOM 767 N N . GLN A 1 100 ? -0.948 5.523 -1.017 1.00 56.50 100 GLN A N 1
ATOM 768 C CA . GLN A 1 100 ? -1.800 4.468 -1.577 1.00 56.50 100 GLN A CA 1
ATOM 769 C C . GLN A 1 100 ? -3.307 4.712 -1.307 1.00 56.50 100 GLN A C 1
ATOM 771 O O . GLN A 1 100 ? -4.113 3.811 -1.485 1.00 56.50 100 GLN A O 1
ATOM 776 N N . SER A 1 101 ? -3.718 5.914 -0.872 1.00 56.41 101 SER A N 1
ATOM 777 C CA . SER A 1 101 ? -5.091 6.199 -0.446 1.00 56.41 101 SER A CA 1
ATOM 778 C C . SER A 1 101 ? -6.099 6.336 -1.580 1.00 56.41 101 SER A C 1
ATOM 780 O O . SER A 1 101 ? -7.281 6.547 -1.317 1.00 56.41 101 SER A O 1
ATOM 782 N N . ASN A 1 102 ? -5.644 6.317 -2.833 1.00 58.25 102 ASN A N 1
ATOM 783 C CA . ASN A 1 102 ? -6.498 6.606 -3.980 1.00 58.25 102 ASN A CA 1
ATOM 784 C C . ASN A 1 102 ? -6.830 5.376 -4.832 1.00 58.25 102 ASN A C 1
ATOM 786 O O . ASN A 1 102 ? -7.517 5.531 -5.838 1.00 58.25 102 ASN A O 1
ATOM 790 N N . SER A 1 103 ? -6.365 4.179 -4.456 1.00 69.19 103 SER A N 1
ATOM 791 C CA . SER A 1 103 ? -6.862 2.950 -5.076 1.00 69.19 103 SER A CA 1
ATOM 792 C C . SER A 1 103 ? -8.254 2.611 -4.536 1.00 69.19 103 SER A C 1
ATOM 794 O O . SER A 1 103 ? -8.558 2.859 -3.366 1.00 69.19 103 SER A O 1
ATOM 796 N N . GLU A 1 104 ? -9.104 2.041 -5.391 1.00 74.38 104 GLU A N 1
ATOM 797 C CA . GLU A 1 104 ? -10.450 1.577 -5.023 1.00 74.38 104 GLU A CA 1
ATOM 798 C C . GLU A 1 104 ? -10.396 0.589 -3.847 1.00 74.38 104 GLU A C 1
ATOM 800 O O . GLU A 1 104 ? -11.148 0.724 -2.880 1.00 74.38 104 GLU A O 1
ATOM 805 N N . ASP A 1 105 ? -9.416 -0.319 -3.869 1.00 77.25 105 ASP A N 1
ATOM 806 C CA . ASP A 1 105 ? -9.163 -1.279 -2.792 1.00 77.25 105 ASP A CA 1
ATOM 807 C C . ASP A 1 105 ? -8.895 -0.589 -1.454 1.00 77.25 105 ASP A C 1
ATOM 809 O O . ASP A 1 105 ? -9.479 -0.954 -0.434 1.00 77.25 105 ASP A O 1
ATOM 813 N N . TRP A 1 106 ? -8.049 0.448 -1.441 1.00 81.38 106 TRP A N 1
ATOM 814 C CA . TRP A 1 106 ? -7.741 1.171 -0.210 1.00 81.38 106 TRP A CA 1
ATOM 815 C C . TRP A 1 106 ? -8.969 1.901 0.325 1.00 81.38 106 TRP A C 1
ATOM 817 O O . TRP A 1 106 ? -9.220 1.882 1.528 1.00 81.38 106 TRP A O 1
ATOM 827 N N . GLN A 1 107 ? -9.777 2.505 -0.552 1.00 84.19 107 GLN A N 1
ATOM 828 C CA . GLN A 1 107 ? -11.023 3.156 -0.143 1.00 84.19 107 GLN A CA 1
ATOM 829 C C . GLN A 1 107 ? -12.007 2.150 0.464 1.00 84.19 107 GLN A C 1
ATOM 831 O O . GLN A 1 107 ? -12.669 2.456 1.460 1.00 84.19 107 G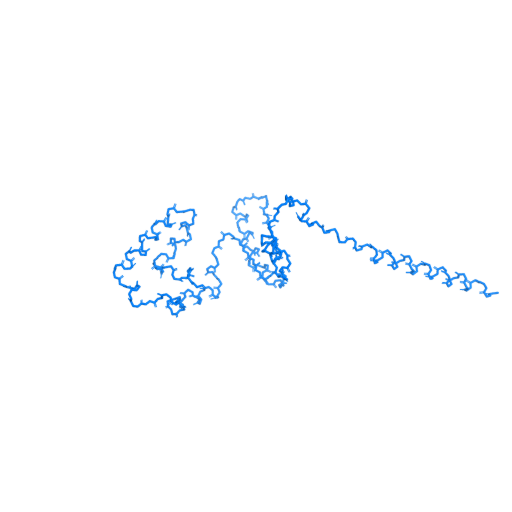LN A O 1
ATOM 836 N N . GLN A 1 108 ? -12.082 0.942 -0.098 1.00 87.88 108 GLN A N 1
ATOM 837 C CA . GLN A 1 108 ? -12.946 -0.117 0.404 1.00 87.88 108 GLN A CA 1
ATOM 838 C C . GLN A 1 108 ? -12.462 -0.650 1.758 1.00 87.88 108 GLN A C 1
ATOM 840 O O . GLN A 1 108 ? -13.258 -0.737 2.696 1.00 87.88 108 GLN A O 1
ATOM 845 N N . LEU A 1 109 ? -11.160 -0.912 1.904 1.00 88.44 109 LEU A N 1
ATOM 846 C CA . LEU A 1 109 ? -10.551 -1.285 3.183 1.00 88.44 109 LEU A CA 1
ATOM 847 C C . LEU A 1 109 ? -10.755 -0.192 4.233 1.00 88.44 109 LEU A C 1
ATOM 849 O O . LEU A 1 109 ? -11.195 -0.481 5.343 1.00 88.44 109 LEU A O 1
ATOM 853 N N . PHE A 1 110 ? -10.531 1.075 3.875 1.00 88.62 110 PHE A N 1
ATOM 854 C CA . PHE A 1 110 ? -10.737 2.196 4.786 1.00 88.62 110 PHE A CA 1
ATOM 855 C C . PHE A 1 110 ? -12.189 2.276 5.240 1.00 88.62 110 PHE A C 1
ATOM 857 O O . PHE A 1 110 ? -12.450 2.398 6.436 1.00 88.62 110 PHE A O 1
ATOM 864 N N . LYS A 1 111 ? -13.150 2.154 4.320 1.00 90.88 111 LYS A N 1
ATOM 865 C CA . LYS A 1 111 ? -14.584 2.188 4.634 1.00 90.88 111 LYS A CA 1
ATOM 866 C C . LYS A 1 111 ? -14.987 1.100 5.632 1.00 90.88 111 LYS A C 1
ATOM 868 O O . LYS A 1 111 ? -15.750 1.390 6.551 1.00 90.88 111 LYS A O 1
ATOM 873 N N . TYR A 1 112 ? -14.473 -0.118 5.470 1.00 91.81 112 TYR A N 1
ATOM 874 C CA . TYR A 1 112 ? -14.844 -1.278 6.287 1.00 91.81 112 TYR A CA 1
ATOM 875 C C . TYR A 1 112 ? -13.851 -1.601 7.416 1.00 91.81 112 TYR A C 1
ATOM 877 O O . TYR A 1 112 ? -14.025 -2.609 8.096 1.00 91.81 112 TYR A O 1
ATOM 885 N N . ARG A 1 113 ? -12.859 -0.739 7.676 1.00 91.62 113 ARG A N 1
ATOM 886 C CA . ARG A 1 113 ? -11.740 -0.995 8.605 1.00 91.62 113 ARG A CA 1
ATOM 887 C C . ARG A 1 113 ? -12.143 -1.570 9.967 1.00 91.62 113 ARG A C 1
ATOM 889 O O . ARG A 1 113 ? -11.557 -2.548 10.411 1.00 91.62 113 ARG A O 1
ATOM 896 N N . TYR A 1 114 ? -13.192 -1.036 10.595 1.00 90.88 114 TYR A N 1
ATOM 897 C CA . TYR A 1 114 ? -13.643 -1.495 11.915 1.00 90.88 114 TYR A CA 1
ATOM 898 C C . TYR A 1 114 ? -14.336 -2.859 11.904 1.00 90.88 114 TYR A C 1
ATOM 900 O O . TYR A 1 114 ? -14.398 -3.516 12.934 1.00 90.88 114 TYR A O 1
ATOM 908 N N . LEU A 1 115 ? -14.883 -3.267 10.757 1.00 90.00 115 LEU A N 1
ATOM 909 C CA . LEU A 1 115 ? -15.492 -4.586 10.582 1.00 90.00 115 LEU A CA 1
ATOM 910 C C . LEU A 1 115 ? -14.449 -5.644 10.217 1.00 90.00 115 LEU A C 1
ATOM 912 O O . LEU A 1 115 ? -14.655 -6.819 10.495 1.00 90.00 115 LEU A O 1
ATOM 916 N N . LEU A 1 116 ? -13.358 -5.224 9.574 1.00 89.12 116 LEU A N 1
ATOM 917 C CA . LEU A 1 116 ? -12.275 -6.105 9.144 1.00 89.12 116 LEU A CA 1
ATOM 918 C C . LEU A 1 116 ? -11.216 -6.310 10.235 1.00 89.12 116 LEU A C 1
ATOM 920 O O . LEU A 1 116 ? -10.571 -7.355 10.261 1.00 89.12 116 LEU A O 1
ATOM 924 N N . SER A 1 117 ? -11.032 -5.340 11.136 1.00 85.88 117 SER A N 1
ATOM 925 C CA . SER A 1 117 ? -10.028 -5.436 12.197 1.00 85.88 117 SER A CA 1
ATOM 926 C C . SER A 1 117 ? -10.445 -6.453 13.258 1.00 85.88 117 SER A C 1
ATOM 928 O O . SER A 1 117 ? -11.438 -6.283 13.965 1.00 85.88 117 SER A O 1
ATOM 930 N N . ALA A 1 118 ? -9.626 -7.494 13.424 1.00 83.00 118 ALA A N 1
ATOM 931 C CA . ALA A 1 118 ? -9.814 -8.521 14.449 1.00 83.00 118 ALA A CA 1
ATOM 932 C C . ALA A 1 118 ? -9.608 -7.997 15.885 1.00 83.00 118 ALA A C 1
ATOM 934 O O . ALA A 1 118 ? -9.933 -8.693 16.846 1.00 83.00 118 ALA A O 1
ATOM 935 N N . LYS A 1 119 ? -9.045 -6.790 16.043 1.00 82.31 119 LYS A N 1
ATOM 936 C CA . LYS A 1 119 ? -8.764 -6.162 17.343 1.00 82.31 119 LYS A CA 1
ATOM 937 C C . LYS A 1 119 ? -9.908 -5.280 17.840 1.00 82.31 119 LYS A C 1
ATOM 939 O O . LYS A 1 119 ? -9.905 -4.881 19.005 1.00 82.31 119 LYS A O 1
ATOM 944 N N . VAL A 1 120 ? -10.876 -4.967 16.979 1.00 87.75 120 VAL A N 1
ATOM 945 C CA . VAL A 1 120 ? -11.971 -4.064 17.330 1.00 87.75 120 VAL A CA 1
ATOM 946 C C . VAL A 1 120 ? -12.959 -4.777 18.241 1.00 87.75 120 VAL A C 1
ATOM 948 O O . VAL A 1 120 ? -13.553 -5.798 17.901 1.00 87.75 120 VAL A O 1
ATOM 951 N N . SER A 1 121 ? -13.160 -4.190 19.414 1.00 87.88 121 SER A N 1
ATOM 952 C CA . SER A 1 121 ? -14.178 -4.590 20.375 1.00 87.88 121 SER A CA 1
ATOM 953 C C . SER A 1 121 ? -14.986 -3.367 20.809 1.00 87.88 121 SER A C 1
ATOM 955 O O . SER A 1 121 ? -14.631 -2.225 20.512 1.00 87.88 121 SER A O 1
ATOM 957 N N . ALA A 1 122 ? -16.071 -3.582 21.556 1.00 87.25 122 ALA A N 1
ATOM 958 C CA . ALA A 1 122 ? -16.830 -2.474 22.137 1.00 87.25 122 ALA A CA 1
ATOM 959 C C . ALA A 1 122 ? -15.962 -1.589 23.058 1.00 87.25 122 ALA A C 1
ATOM 961 O O . ALA A 1 122 ? -16.185 -0.383 23.145 1.00 87.25 122 ALA A O 1
ATOM 962 N N . GLU A 1 123 ? -14.949 -2.168 23.712 1.00 88.56 123 GLU A N 1
ATOM 963 C CA . GLU A 1 123 ? -14.047 -1.445 24.610 1.00 88.56 123 GLU A CA 1
ATOM 964 C C . GLU A 1 123 ? -13.112 -0.487 23.860 1.00 88.56 123 GLU A C 1
ATOM 966 O O . GLU A 1 123 ? -12.775 0.571 24.394 1.00 88.56 123 GLU A O 1
ATOM 971 N N . THR A 1 124 ? -12.770 -0.783 22.600 1.00 87.00 124 THR A N 1
ATOM 972 C CA . THR A 1 124 ? -11.958 0.085 21.726 1.00 87.00 124 THR A CA 1
ATOM 973 C C . THR A 1 124 ? -12.569 1.484 21.583 1.00 87.00 124 THR A C 1
ATOM 975 O O . THR A 1 124 ? -11.849 2.477 21.503 1.00 87.00 124 THR A O 1
ATOM 978 N N . PHE A 1 125 ? -13.902 1.583 21.628 1.00 89.81 125 PHE A N 1
ATOM 979 C CA . PHE A 1 125 ? -14.640 2.847 21.530 1.00 89.81 125 PHE A CA 1
ATOM 980 C C . PHE A 1 125 ? -14.971 3.478 22.890 1.00 89.81 125 PHE A C 1
ATOM 982 O O . PHE A 1 125 ? -15.707 4.465 22.958 1.00 89.81 125 PHE A O 1
ATOM 989 N N . SER A 1 126 ? -14.444 2.931 23.988 1.00 93.50 126 SER A N 1
ATOM 990 C CA . SER A 1 126 ? -14.562 3.555 25.303 1.00 93.50 126 SER A CA 1
ATOM 991 C C . SER A 1 126 ? -13.761 4.859 25.369 1.00 93.50 126 SER A C 1
ATOM 993 O O . SER A 1 126 ? -12.770 5.058 24.666 1.00 93.50 126 SER A O 1
ATOM 995 N N . VAL A 1 127 ? -14.173 5.762 26.261 1.00 94.56 127 VAL A N 1
ATOM 996 C CA . VAL A 1 127 ? -13.511 7.065 26.440 1.00 94.56 127 VAL A CA 1
ATOM 997 C C . VAL A 1 127 ? -12.035 6.906 26.818 1.00 94.56 127 VAL A C 1
ATOM 999 O O . VAL A 1 127 ? -11.199 7.682 26.359 1.00 94.56 127 VAL A O 1
ATOM 1002 N N . SER A 1 128 ? -11.705 5.914 27.649 1.00 94.56 128 SER A N 1
ATOM 1003 C CA . SER A 1 128 ? -10.325 5.635 28.055 1.00 94.56 128 SER A CA 1
ATOM 1004 C C . SER A 1 128 ? -9.477 5.184 26.870 1.00 94.56 128 SER A C 1
ATOM 1006 O O . SER A 1 128 ? -8.425 5.773 26.641 1.00 94.56 128 SER A O 1
ATOM 1008 N N . GLN A 1 129 ? -9.947 4.205 26.091 1.00 92.06 129 GLN A N 1
ATOM 1009 C CA . GLN A 1 129 ? -9.192 3.673 24.953 1.00 92.06 129 GLN A CA 1
ATOM 1010 C C . GLN A 1 129 ? -9.039 4.701 23.830 1.00 92.06 129 GLN A C 1
ATOM 1012 O O . GLN A 1 129 ? -7.939 4.883 23.312 1.00 92.06 129 GLN A O 1
ATOM 1017 N N . LEU A 1 130 ? -10.090 5.466 23.519 1.00 92.75 130 LEU A N 1
ATOM 1018 C CA . LEU A 1 130 ? -9.999 6.549 22.536 1.00 92.75 130 LEU A CA 1
ATOM 1019 C C . LEU A 1 130 ? -9.026 7.648 22.972 1.00 92.75 130 LEU A C 1
ATOM 1021 O O . LEU A 1 130 ? -8.296 8.186 22.141 1.00 92.75 130 LEU A O 1
ATOM 1025 N N . ARG A 1 131 ? -8.979 7.983 24.268 1.00 94.06 131 ARG A N 1
ATOM 1026 C CA . ARG A 1 131 ? -7.994 8.941 24.785 1.00 94.06 131 ARG A CA 1
ATOM 1027 C C . ARG A 1 131 ? -6.570 8.422 24.592 1.00 94.06 131 ARG A C 1
ATOM 1029 O O . ARG A 1 131 ? -5.729 9.193 24.138 1.00 94.06 131 ARG A O 1
ATOM 1036 N N . THR A 1 132 ? -6.316 7.155 24.911 1.00 93.44 132 THR A N 1
ATOM 1037 C CA . THR A 1 132 ? 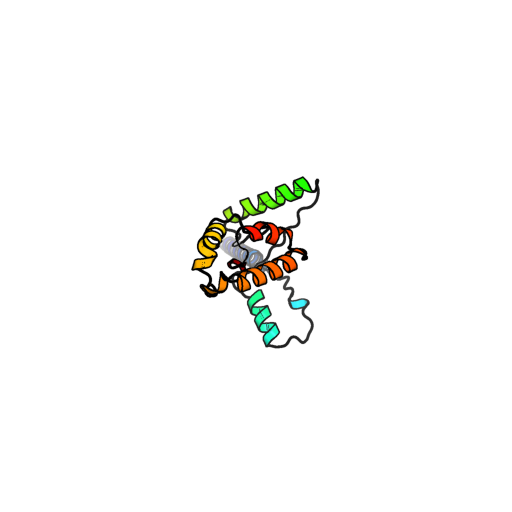-5.006 6.522 24.706 1.00 93.44 132 THR A CA 1
ATOM 1038 C C . THR A 1 132 ? -4.615 6.536 23.229 1.00 93.44 132 THR A C 1
ATOM 1040 O O . THR A 1 132 ? -3.553 7.050 22.890 1.00 93.44 132 THR A O 1
ATOM 1043 N N . ALA A 1 133 ? -5.508 6.093 22.338 1.00 91.25 133 ALA A N 1
ATOM 1044 C CA . ALA A 1 133 ? -5.263 6.087 20.897 1.00 91.25 133 ALA A CA 1
ATOM 1045 C C . ALA A 1 133 ? -4.935 7.493 20.365 1.00 91.25 133 ALA A C 1
ATOM 1047 O O . ALA A 1 133 ? -3.971 7.680 19.630 1.00 91.25 133 ALA A O 1
ATOM 1048 N N . LEU A 1 134 ? -5.677 8.522 20.787 1.00 91.88 134 LEU A N 1
ATOM 1049 C CA . LEU A 1 134 ? -5.400 9.903 20.381 1.00 91.88 134 LEU A CA 1
ATOM 1050 C C . LEU A 1 134 ? -4.051 10.420 20.902 1.00 91.88 134 LEU A C 1
ATOM 1052 O O . LEU A 1 134 ? -3.379 11.169 20.194 1.00 91.88 134 LEU A O 1
ATOM 1056 N N . GLN A 1 135 ? -3.634 10.033 22.110 1.00 92.75 135 GLN A N 1
ATOM 1057 C CA . GLN A 1 135 ? -2.310 10.385 22.634 1.00 92.75 135 GLN A CA 1
ATOM 1058 C C . GLN A 1 135 ? -1.187 9.757 21.800 1.00 92.75 135 GLN A C 1
ATOM 1060 O O . GLN A 1 135 ? -0.209 10.439 21.492 1.00 92.75 135 GLN A O 1
ATOM 1065 N N . GLU A 1 136 ? -1.350 8.505 21.371 1.00 89.56 136 GLU A N 1
ATOM 1066 C CA . GLU A 1 136 ? -0.413 7.844 20.454 1.00 89.56 136 GLU A CA 1
ATOM 1067 C C . GLU A 1 136 ? -0.353 8.561 19.102 1.00 89.56 136 GLU A C 1
ATOM 1069 O O . GLU A 1 136 ? 0.734 8.861 18.605 1.00 89.56 136 GLU A O 1
ATOM 1074 N N . ARG A 1 137 ? -1.506 8.943 18.539 1.00 89.06 137 ARG A N 1
ATOM 1075 C CA . ARG A 1 137 ? -1.551 9.701 17.280 1.00 89.06 137 ARG A CA 1
ATOM 1076 C C . ARG A 1 137 ? -0.855 11.059 17.389 1.00 89.06 137 ARG A C 1
ATOM 1078 O O . ARG A 1 137 ? -0.180 11.474 16.452 1.00 89.06 137 ARG A O 1
ATOM 1085 N N . ILE A 1 138 ? -0.968 11.755 18.523 1.00 89.75 138 ILE A N 1
ATOM 1086 C CA . ILE A 1 138 ? -0.223 13.006 18.762 1.00 89.75 138 ILE A CA 1
ATOM 1087 C C . ILE A 1 138 ? 1.290 12.755 18.721 1.00 89.75 138 ILE A C 1
ATOM 1089 O O . ILE A 1 138 ? 2.030 13.577 18.182 1.00 89.75 138 ILE A O 1
ATOM 1093 N N . HIS A 1 139 ? 1.756 11.619 19.244 1.00 86.81 139 HIS A N 1
ATOM 1094 C CA . HIS A 1 139 ? 3.167 11.248 19.172 1.00 86.81 139 HIS A CA 1
ATOM 1095 C C . HIS A 1 139 ? 3.614 10.973 17.727 1.00 86.81 139 HIS A C 1
ATOM 1097 O O . HIS A 1 139 ? 4.654 11.466 17.294 1.00 86.81 139 HIS A O 1
ATOM 1103 N N . GLU A 1 140 ? 2.799 10.271 16.937 1.00 82.69 140 GLU A N 1
ATOM 1104 C CA . GLU A 1 140 ? 3.069 10.025 15.513 1.00 82.69 140 GLU A CA 1
ATOM 1105 C C . GLU A 1 140 ? 3.115 11.314 14.681 1.00 82.69 140 GLU A C 1
ATOM 1107 O O . GLU A 1 140 ? 3.900 11.419 13.734 1.00 82.69 140 GLU A O 1
ATOM 1112 N N . LEU A 1 141 ? 2.331 12.330 15.050 1.00 86.44 141 LEU A N 1
ATOM 1113 C CA . LEU A 1 141 ? 2.376 13.650 14.416 1.00 86.44 141 LEU A CA 1
ATOM 1114 C C . LEU A 1 141 ? 3.686 14.409 14.664 1.00 86.44 141 LEU A C 1
ATOM 1116 O O . LEU A 1 141 ? 3.983 15.345 13.924 1.00 86.44 141 LEU A O 1
ATOM 1120 N N . ALA A 1 142 ? 4.492 14.008 15.648 1.00 82.25 142 ALA A N 1
ATOM 1121 C CA . ALA A 1 142 ? 5.839 14.545 15.834 1.00 82.25 142 ALA A CA 1
ATOM 1122 C C . ALA A 1 142 ? 6.882 13.887 14.906 1.00 82.25 142 ALA A C 1
ATOM 1124 O O . ALA A 1 142 ? 8.034 14.317 14.871 1.00 82.25 142 ALA A O 1
ATOM 1125 N N . SER A 1 143 ? 6.501 12.851 14.149 1.00 78.75 143 SER A N 1
ATOM 1126 C CA . SER A 1 143 ? 7.402 12.107 13.264 1.00 78.75 143 SER A CA 1
ATOM 1127 C C . SER A 1 143 ? 7.502 12.713 11.850 1.00 78.75 143 SER A C 1
ATOM 1129 O O . SER A 1 143 ? 6.630 13.483 11.432 1.00 78.75 143 SER A O 1
ATOM 1131 N N . PRO A 1 144 ? 8.506 12.309 11.041 1.00 63.56 144 PRO A N 1
ATOM 1132 C CA . PRO A 1 144 ? 8.602 12.678 9.622 1.00 63.56 144 PRO A CA 1
ATOM 1133 C C . PRO A 1 144 ? 7.390 12.261 8.766 1.00 63.56 144 PRO A C 1
ATOM 1135 O O . PRO A 1 144 ? 7.225 12.758 7.655 1.00 63.56 144 PRO A O 1
ATOM 1138 N N . LEU A 1 145 ? 6.537 11.362 9.272 1.00 68.12 145 LEU A N 1
ATOM 1139 C CA . LEU A 1 145 ? 5.327 10.873 8.605 1.00 68.12 145 LEU A CA 1
ATOM 1140 C C . LEU A 1 145 ? 4.060 11.651 9.007 1.00 68.12 145 LEU A C 1
ATOM 1142 O O . LEU A 1 145 ? 2.953 11.265 8.636 1.00 68.12 145 LEU A O 1
ATOM 1146 N N . SER A 1 146 ? 4.188 12.760 9.737 1.00 79.50 146 SER A N 1
ATOM 1147 C CA . SER A 1 146 ? 3.058 13.543 10.260 1.00 79.50 146 SER A CA 1
ATOM 1148 C C . SER A 1 146 ? 2.025 13.946 9.202 1.00 79.50 146 SER A C 1
ATOM 1150 O O . SER A 1 146 ? 0.824 13.865 9.447 1.00 79.50 146 SER A O 1
ATOM 1152 N N . ALA A 1 147 ? 2.465 14.302 7.992 1.00 74.12 147 ALA A N 1
ATOM 1153 C CA . ALA A 1 147 ? 1.579 14.660 6.884 1.00 74.12 147 ALA A CA 1
ATOM 1154 C C . ALA A 1 147 ? 0.678 13.497 6.416 1.00 74.12 147 ALA A C 1
ATOM 1156 O O . ALA A 1 147 ? -0.403 13.736 5.870 1.00 74.12 147 ALA A O 1
ATOM 1157 N N . LEU A 1 148 ? 1.113 12.248 6.623 1.00 70.69 148 LEU A N 1
ATOM 1158 C CA . LEU A 1 148 ? 0.338 11.041 6.341 1.00 70.69 148 LEU A CA 1
ATOM 1159 C C . LEU A 1 148 ? -0.768 10.866 7.392 1.00 70.69 148 LEU A C 1
ATOM 1161 O O . LEU A 1 148 ? -1.943 10.766 7.039 1.00 70.69 148 LEU A O 1
ATOM 1165 N N . TYR A 1 149 ? -0.387 10.900 8.672 1.00 75.88 149 TYR A N 1
ATOM 1166 C CA . TYR A 1 149 ? -1.277 10.631 9.804 1.00 75.88 149 TYR A CA 1
ATOM 1167 C C . TYR A 1 149 ? -2.272 11.765 10.080 1.00 75.88 149 TYR A C 1
ATOM 1169 O O . TYR A 1 149 ? -3.430 11.502 10.402 1.00 75.88 149 TYR A O 1
ATOM 1177 N N . ALA A 1 150 ? -1.878 13.026 9.875 1.00 80.81 150 ALA A N 1
ATOM 1178 C CA . ALA 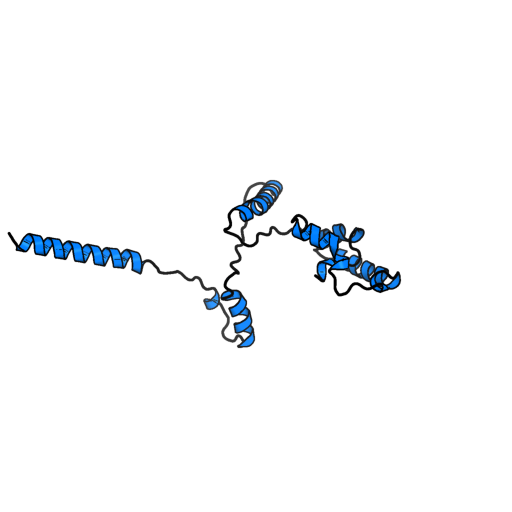A 1 150 ? -2.739 14.188 10.112 1.00 80.81 150 ALA A CA 1
ATOM 1179 C C . ALA A 1 150 ? -4.038 14.148 9.296 1.00 80.81 150 ALA A C 1
ATOM 1181 O O . ALA A 1 150 ? -5.089 14.563 9.780 1.00 80.81 150 ALA A O 1
ATOM 1182 N N . LYS A 1 151 ? -3.983 13.619 8.067 1.00 80.81 151 LYS A N 1
ATOM 1183 C CA . LYS A 1 151 ? -5.161 13.490 7.196 1.00 80.81 151 LYS A CA 1
ATOM 1184 C C . LYS A 1 151 ? -6.134 12.416 7.675 1.00 80.81 151 LYS A C 1
ATOM 1186 O O . LYS A 1 151 ? -7.332 12.538 7.437 1.00 80.81 151 LYS A O 1
ATOM 1191 N N . LEU A 1 152 ? -5.621 11.373 8.322 1.00 80.19 152 LEU A N 1
ATOM 1192 C CA . LEU A 1 152 ? -6.411 10.221 8.746 1.00 80.19 152 LEU A CA 1
ATOM 1193 C C . LEU A 1 152 ? -6.996 10.410 10.143 1.00 80.19 152 LEU A C 1
ATOM 1195 O O . LEU A 1 152 ? -8.080 9.902 10.394 1.00 80.19 152 LEU A O 1
ATOM 1199 N N . LEU A 1 153 ? -6.356 11.201 11.008 1.00 85.12 153 LEU A N 1
ATOM 1200 C CA . LEU A 1 153 ? -6.707 11.340 12.424 1.00 85.12 153 LEU A CA 1
ATOM 1201 C C . LEU A 1 153 ? -8.195 11.607 12.696 1.00 85.12 153 LEU A C 1
ATOM 1203 O O . LEU A 1 153 ? -8.787 10.984 13.572 1.00 85.12 153 LEU A O 1
ATOM 1207 N N . ALA A 1 154 ? -8.807 12.526 11.945 1.00 84.88 154 ALA A N 1
ATOM 1208 C CA . ALA A 1 154 ? -10.216 12.875 12.136 1.00 84.88 154 ALA A CA 1
ATOM 1209 C C . 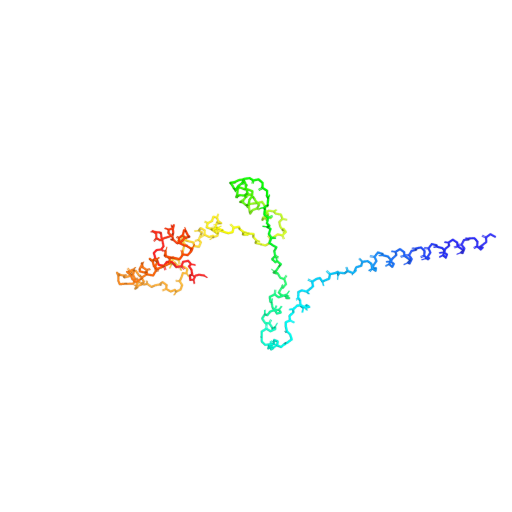ALA A 1 154 ? -11.169 11.742 11.725 1.00 84.88 154 ALA A C 1
ATOM 1211 O O . ALA A 1 154 ? -12.267 11.625 12.261 1.00 84.88 154 ALA A O 1
ATOM 1212 N N . SER A 1 155 ? -10.757 10.927 10.756 1.00 85.25 155 SER A N 1
ATOM 1213 C CA . SER A 1 155 ? -11.579 9.857 10.197 1.00 85.25 155 SER A CA 1
ATOM 1214 C C . SER A 1 155 ? -11.294 8.506 10.862 1.00 85.25 155 SER A C 1
ATOM 1216 O O . SER A 1 155 ? -12.194 7.682 10.960 1.00 85.25 155 SER A O 1
ATOM 1218 N N . ASP A 1 156 ? -10.079 8.266 11.347 1.00 87.69 156 ASP A N 1
ATOM 1219 C CA . ASP A 1 156 ? -9.625 7.019 11.970 1.00 87.69 156 ASP A CA 1
ATOM 1220 C C . ASP A 1 156 ? -8.697 7.309 13.169 1.00 87.69 156 ASP A C 1
ATOM 1222 O O . ASP A 1 156 ? -7.477 7.166 13.068 1.00 87.69 156 ASP A O 1
ATOM 1226 N N . PRO A 1 157 ? -9.249 7.744 14.319 1.00 88.00 157 PRO A N 1
ATOM 1227 C CA . PRO A 1 157 ? -8.450 8.059 15.509 1.00 88.00 157 PRO A CA 1
ATOM 1228 C C . PRO A 1 157 ? -7.734 6.830 16.091 1.00 88.00 157 PRO A C 1
ATOM 1230 O O . PRO A 1 157 ? -6.690 6.949 16.732 1.00 88.00 157 PRO A O 1
ATOM 1233 N N . THR A 1 158 ? -8.275 5.644 15.837 1.00 88.81 158 THR A N 1
ATOM 1234 C CA . THR A 1 158 ? -7.760 4.340 16.268 1.00 88.81 158 THR A CA 1
ATOM 1235 C C . THR A 1 158 ? -6.673 3.777 15.347 1.00 88.81 158 THR A C 1
ATOM 1237 O O . THR A 1 158 ? -5.911 2.925 15.788 1.00 88.81 158 THR A O 1
ATOM 1240 N N . ASN A 1 159 ? -6.530 4.295 14.118 1.00 87.62 159 ASN A N 1
ATOM 1241 C CA . ASN A 1 159 ? -5.586 3.814 13.095 1.00 87.62 159 ASN A CA 1
ATOM 1242 C C . ASN A 1 159 ? -5.741 2.312 12.791 1.00 87.62 159 ASN A C 1
ATOM 1244 O O . ASN A 1 159 ? -4.757 1.586 12.632 1.00 87.62 159 ASN A O 1
ATOM 1248 N N . GLU A 1 160 ? -6.984 1.831 12.716 1.00 86.69 160 GLU A N 1
ATOM 1249 C CA . GLU A 1 160 ? -7.268 0.402 12.522 1.00 86.69 160 GLU A CA 1
ATOM 1250 C C . GLU A 1 160 ? -6.796 -0.105 11.163 1.00 86.69 160 GLU A C 1
ATOM 1252 O O . GLU A 1 160 ? -6.480 -1.279 11.026 1.00 86.69 160 GLU A O 1
ATOM 1257 N N . LEU A 1 161 ? -6.670 0.774 10.165 1.00 80.06 161 LEU A N 1
ATOM 1258 C CA . LEU A 1 161 ? -6.089 0.385 8.882 1.00 80.06 161 LEU A CA 1
ATOM 1259 C C . LEU A 1 161 ? -4.661 -0.155 8.987 1.00 80.06 161 LEU A C 1
ATOM 1261 O O . LEU A 1 161 ? -4.273 -0.971 8.163 1.00 80.06 161 LEU A O 1
ATOM 1265 N N . SER A 1 162 ? -3.874 0.310 9.959 1.00 75.62 162 SER A N 1
ATOM 1266 C CA . SER A 1 162 ? -2.498 -0.164 10.146 1.00 75.62 162 SER A CA 1
ATOM 1267 C C . SER A 1 162 ? -2.418 -1.585 10.711 1.00 75.62 162 SER A C 1
ATOM 1269 O O . SER A 1 162 ? -1.333 -2.162 10.761 1.00 75.62 162 SER A O 1
ATOM 1271 N N . THR A 1 163 ? -3.547 -2.133 11.177 1.00 71.56 163 THR A N 1
ATOM 1272 C CA . THR A 1 163 ? -3.624 -3.461 11.792 1.00 71.56 163 THR A CA 1
ATOM 1273 C C . THR A 1 163 ? -4.148 -4.544 10.846 1.00 71.56 163 THR A C 1
ATOM 1275 O O . THR A 1 163 ? -4.105 -5.716 11.227 1.00 71.56 163 THR A O 1
ATOM 1278 N N . LEU A 1 164 ? -4.618 -4.155 9.651 1.00 68.56 164 LEU A N 1
ATOM 1279 C CA . LEU A 1 164 ? -5.050 -5.032 8.555 1.00 68.56 164 LEU A CA 1
ATOM 1280 C C . LEU A 1 164 ? -3.863 -5.462 7.688 1.00 68.56 164 LEU A C 1
ATOM 1282 O O . LEU A 1 164 ? -3.856 -6.646 7.287 1.00 68.56 164 LEU A O 1
#

pLDDT: mean 77.44, std 14.34, range [46.75, 94.56]

Sequence (164 aa):
MGNRWILLGVILAVLATTLGWLIFGMKDRLNSDLSVFMPTGATVEELQLLNELREGNTGRLILIAIEGGKAPERARISHQLVNQLPSTELFTWVINGGQQSNSEDWQQLFKYRYLLSAKVSAETFSVSQLRTALQERIHELASPLSALYAKLLASDPTNELSTL

Radius of gyration: 28.8 Å; chains: 1; bounding box: 49×56×90 Å